Protein AF-U9TG49-F1 (afdb_monomer)

Sequence (156 aa):
MDKEDANAQKTPDDRFFYLDVSIPFDTSNLPWRAIPDNAKNLPLESLSSIFTGGLAASVGGVKNETIFFLNNEKDNTTSPVHSYNSLNNVWNTQNLSGVRPIGRNQMRAITDNNGKIYLLTGFDFTAQEVNRANGLFICDTINLNCVIKDAPLSRL

Organism: Rhizophagus irregularis (strain DAOM 181602 / DAOM 197198 / MUCL 43194) (NCBI:txid747089)

Secondary structure (DSSP, 8-state):
-----TTTTS-GGG--EE--TTS---TTS---EEPTTHHHHS-HHHH--GGGT--EEEEESTTS-EEEEE---SSTTS-SEEEEETTTTEEEE---EES-----TT-EEEE-TTSEEEEE-SS-EEETTEEESS-EEEEETTTTEEEEE--SS---

Structure (mmCIF, N/CA/C/O backbone):
data_AF-U9TG49-F1
#
_entry.id   AF-U9TG49-F1
#
loop_
_atom_site.group_PDB
_atom_site.id
_atom_site.type_symbol
_atom_site.label_atom_id
_atom_site.label_alt_id
_atom_site.label_comp_id
_atom_site.label_asym_id
_atom_site.label_entity_id
_atom_site.label_seq_id
_atom_site.pdbx_PDB_ins_code
_atom_site.Cartn_x
_atom_site.Cartn_y
_atom_site.Cartn_z
_atom_site.occupancy
_atom_site.B_iso_or_equiv
_atom_site.auth_seq_id
_atom_site.auth_comp_id
_atom_site.auth_asym_id
_atom_site.auth_atom_id
_atom_site.pdbx_PDB_model_num
ATOM 1 N N . MET A 1 1 ? -7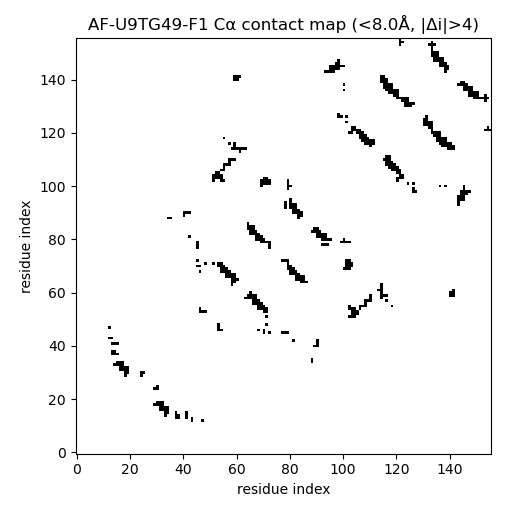.676 6.044 29.546 1.00 36.25 1 MET A N 1
ATOM 2 C CA . MET A 1 1 ? -8.125 7.193 28.739 1.00 36.25 1 MET A CA 1
ATOM 3 C C . MET A 1 1 ? -6.976 8.163 28.772 1.00 36.25 1 MET A C 1
ATOM 5 O O . MET A 1 1 ? -6.839 8.919 29.730 1.00 36.25 1 MET A O 1
ATOM 9 N N . ASP A 1 2 ? -6.060 7.979 27.832 1.00 39.72 2 ASP A N 1
ATOM 10 C CA . ASP A 1 2 ? -4.850 8.781 27.768 1.00 39.72 2 ASP A CA 1
ATOM 11 C C . ASP A 1 2 ? -5.265 10.217 27.469 1.00 39.72 2 ASP A C 1
ATOM 13 O O . ASP A 1 2 ? -6.126 10.470 26.625 1.00 39.72 2 ASP A O 1
ATOM 17 N N . LYS A 1 3 ? -4.754 11.147 28.274 1.00 39.97 3 LYS A N 1
ATOM 18 C CA . LYS A 1 3 ? -5.049 12.567 28.129 1.00 39.97 3 LYS A CA 1
ATOM 19 C C . LYS A 1 3 ? -4.366 13.034 26.848 1.00 39.97 3 LYS A C 1
ATOM 21 O O . LYS A 1 3 ? -3.164 13.278 26.866 1.00 39.97 3 LYS A O 1
ATOM 26 N N . GLU A 1 4 ? -5.115 13.106 25.750 1.00 52.03 4 GLU A N 1
ATOM 27 C CA . GLU A 1 4 ? -4.638 13.769 24.538 1.00 52.03 4 GLU A CA 1
ATOM 28 C C . GLU A 1 4 ? -4.301 15.226 24.868 1.00 52.03 4 GLU A C 1
ATOM 30 O O . GLU A 1 4 ? -5.094 15.960 25.464 1.00 52.03 4 GLU A O 1
ATOM 35 N N . ASP A 1 5 ? -3.080 15.613 24.516 1.00 48.72 5 ASP A N 1
ATOM 36 C CA . ASP A 1 5 ? -2.552 16.951 24.714 1.00 48.72 5 ASP A CA 1
ATOM 37 C C . ASP A 1 5 ? -3.274 17.927 23.770 1.00 48.72 5 ASP A C 1
ATOM 39 O O . ASP A 1 5 ? -3.360 17.702 22.560 1.00 48.72 5 ASP A O 1
ATOM 43 N N . ALA A 1 6 ? -3.794 19.031 24.308 1.00 46.25 6 ALA A N 1
ATOM 44 C CA . ALA A 1 6 ? -4.594 20.010 23.564 1.00 46.25 6 ALA A CA 1
ATOM 45 C C . ALA A 1 6 ? -3.804 20.729 22.446 1.00 46.25 6 ALA A C 1
ATOM 47 O O . ALA A 1 6 ? -4.387 21.437 21.626 1.00 46.25 6 ALA A O 1
ATOM 48 N N . ASN A 1 7 ? -2.481 20.537 22.381 1.00 44.16 7 ASN A N 1
ATOM 49 C CA . ASN A 1 7 ? -1.628 21.010 21.288 1.00 44.16 7 ASN A CA 1
ATOM 50 C C . ASN A 1 7 ? -1.552 20.060 20.075 1.00 44.16 7 ASN A C 1
ATOM 52 O O . ASN A 1 7 ? -0.979 20.453 19.059 1.00 44.16 7 ASN A O 1
ATOM 56 N N . ALA A 1 8 ? -2.155 18.865 20.121 1.00 47.44 8 ALA A N 1
ATOM 57 C CA . ALA A 1 8 ? -2.113 17.878 19.030 1.00 47.44 8 ALA A CA 1
ATOM 58 C C . ALA A 1 8 ? -2.803 18.335 17.722 1.00 47.44 8 ALA A C 1
ATOM 60 O O . ALA A 1 8 ? -2.779 17.633 16.717 1.00 47.44 8 ALA A O 1
ATOM 61 N N . GLN A 1 9 ? -3.441 19.509 17.704 1.00 45.62 9 GLN A N 1
ATOM 62 C CA . GLN A 1 9 ? -4.114 20.076 16.529 1.00 45.62 9 GLN A CA 1
ATOM 63 C C . GLN A 1 9 ? -3.234 20.991 15.656 1.00 45.62 9 GLN A C 1
ATOM 65 O O . GLN A 1 9 ? -3.727 21.502 14.653 1.00 45.62 9 GLN A O 1
ATOM 70 N N . LYS A 1 10 ? -1.959 21.230 16.004 1.00 45.38 10 LYS A N 1
ATOM 71 C CA . LYS A 1 10 ? -1.113 22.191 15.264 1.00 45.38 10 LYS A CA 1
ATOM 72 C C . LYS A 1 10 ? -0.498 21.667 13.961 1.00 45.38 10 LYS A C 1
ATOM 74 O O . LYS A 1 10 ? -0.117 22.492 13.135 1.00 45.38 10 LYS A O 1
ATOM 79 N N . THR A 1 11 ? -0.446 20.356 13.738 1.00 51.16 11 THR A N 1
ATOM 80 C CA . THR A 1 11 ? 0.089 19.750 12.506 1.00 51.16 11 THR A CA 1
ATOM 81 C C . THR A 1 11 ? -0.827 18.611 12.054 1.00 51.16 11 THR A C 1
ATOM 83 O O . THR A 1 11 ? -0.819 17.564 12.680 1.00 51.16 11 THR A O 1
ATOM 86 N N . PRO A 1 12 ? -1.641 18.782 10.996 1.00 52.31 12 PRO A N 1
ATOM 87 C CA . PRO A 1 12 ? -2.518 17.725 10.475 1.00 52.31 12 PRO A CA 1
ATOM 88 C C . PRO A 1 12 ? -1.775 16.475 9.980 1.00 52.31 12 PRO A C 1
ATOM 90 O O . PRO A 1 12 ? -2.399 15.435 9.787 1.00 52.31 12 PRO A O 1
ATOM 93 N N . ASP A 1 13 ? -0.466 16.591 9.762 1.00 61.88 13 ASP A N 1
ATOM 94 C CA . ASP A 1 13 ? 0.324 15.603 9.039 1.00 61.88 13 ASP A CA 1
ATOM 95 C C . ASP A 1 13 ? 0.772 14.420 9.911 1.00 61.88 13 ASP A C 1
ATOM 97 O O . ASP A 1 13 ? 1.148 13.395 9.367 1.00 61.88 13 ASP A O 1
ATOM 101 N N . ASP A 1 14 ? 0.691 14.488 11.243 1.00 67.94 14 ASP A N 1
ATOM 102 C CA . ASP A 1 14 ? 1.291 13.490 12.145 1.00 67.94 14 ASP A CA 1
ATOM 103 C C . ASP A 1 14 ? 0.346 12.369 12.617 1.00 67.94 14 ASP A C 1
ATOM 105 O O . ASP A 1 14 ? 0.689 11.609 13.530 1.00 67.94 14 ASP A O 1
ATOM 109 N N . ARG A 1 15 ? -0.854 12.244 12.029 1.00 75.44 15 ARG A N 1
ATOM 110 C CA . ARG A 1 15 ? -1.876 11.311 12.530 1.00 75.44 15 ARG A CA 1
ATOM 111 C C . ARG A 1 15 ? -2.583 10.501 11.452 1.00 75.44 15 ARG A C 1
ATOM 113 O O . ARG A 1 15 ? -3.155 11.031 10.507 1.00 75.44 15 ARG A O 1
ATOM 120 N N . PHE A 1 16 ? -2.658 9.193 11.695 1.00 82.75 16 PHE A N 1
ATOM 121 C CA . PHE A 1 16 ? -3.569 8.265 11.030 1.00 82.75 16 PHE A CA 1
ATOM 122 C C . PHE A 1 16 ? -4.739 7.906 11.967 1.00 82.75 16 PHE A C 1
ATOM 124 O O . PHE A 1 16 ? -4.536 7.583 13.141 1.00 82.75 16 PHE A O 1
ATOM 131 N N . PHE A 1 17 ? -5.973 8.013 11.478 1.00 86.88 17 PHE A N 1
ATOM 132 C CA . PHE A 1 17 ? -7.197 7.794 12.254 1.00 86.88 17 PHE A CA 1
ATOM 133 C C . PHE A 1 17 ? -8.216 7.000 11.439 1.00 86.88 17 PHE A C 1
ATOM 135 O O . PHE A 1 17 ? -8.175 6.991 10.209 1.00 86.88 17 PHE A O 1
ATOM 142 N N . TYR A 1 18 ? -9.143 6.339 12.126 1.00 87.88 18 TYR A N 1
ATOM 143 C CA . TYR A 1 18 ? -10.193 5.552 11.486 1.00 87.88 18 TYR A CA 1
ATOM 144 C C . TYR A 1 18 ? -11.561 5.805 12.116 1.00 87.88 18 TYR A C 1
ATOM 146 O O . TYR A 1 18 ? -11.679 6.232 13.266 1.00 87.88 18 TYR A O 1
ATOM 154 N N . LEU A 1 19 ? -12.601 5.526 11.333 1.00 91.56 19 LEU A N 1
ATOM 155 C CA . LEU A 1 19 ? -13.984 5.459 11.784 1.00 91.56 19 LEU A CA 1
ATOM 156 C C . LEU A 1 19 ? -14.429 3.999 11.719 1.00 91.56 19 LEU A C 1
ATOM 158 O O . LEU A 1 19 ? -14.426 3.3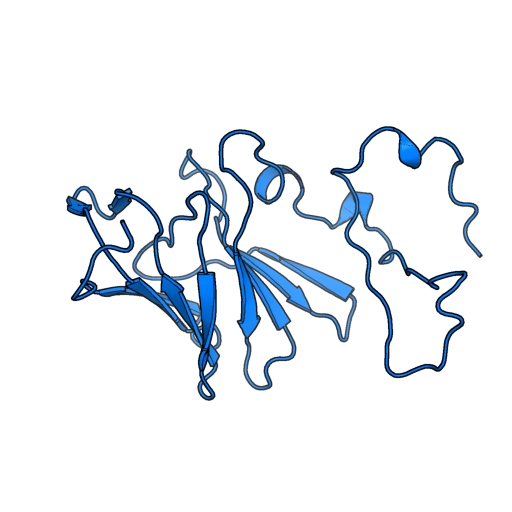96 10.646 1.00 91.56 19 LEU A O 1
ATOM 162 N N . ASP A 1 20 ? -14.798 3.432 12.863 1.00 90.31 20 ASP A N 1
ATOM 163 C CA . ASP A 1 20 ? -15.336 2.075 12.927 1.00 90.31 20 ASP A CA 1
ATOM 164 C C . ASP A 1 20 ? -16.829 2.090 12.597 1.00 90.31 20 ASP A C 1
ATOM 166 O O . ASP A 1 20 ? -17.668 2.417 13.434 1.00 90.31 20 ASP A O 1
ATOM 170 N N . VAL A 1 21 ? -17.150 1.736 11.354 1.00 92.81 21 VAL A N 1
ATOM 171 C CA . VAL A 1 21 ? -18.531 1.700 10.858 1.00 92.81 21 VAL A CA 1
ATOM 172 C C . VAL A 1 21 ? -19.284 0.420 11.232 1.00 92.81 21 VAL A C 1
ATOM 174 O O . VAL A 1 21 ? -20.458 0.291 10.891 1.00 92.81 21 VAL A O 1
ATOM 177 N N . SER A 1 22 ? -18.643 -0.528 11.926 1.00 93.19 22 SER A N 1
ATOM 178 C CA . SER A 1 22 ? -19.323 -1.714 12.465 1.00 93.19 22 SER A CA 1
ATOM 179 C C . SER A 1 22 ? -20.100 -1.417 13.754 1.00 93.19 22 SER A C 1
ATOM 181 O O . SER A 1 22 ? -20.979 -2.187 14.145 1.00 93.19 22 SER A O 1
ATOM 183 N N . ILE A 1 23 ? -19.810 -0.281 14.394 1.00 93.44 23 ILE A N 1
ATOM 184 C CA . ILE A 1 23 ? -20.457 0.195 15.616 1.00 93.44 23 ILE A CA 1
ATOM 185 C C . ILE A 1 23 ? -21.394 1.354 15.241 1.00 93.44 23 ILE A C 1
ATOM 187 O O . ILE A 1 23 ? -20.945 2.281 14.574 1.00 93.44 23 ILE A O 1
ATOM 191 N N . PRO A 1 24 ? -22.673 1.367 15.661 1.00 95.75 24 PRO A N 1
ATOM 192 C CA . PRO A 1 24 ? -23.550 2.515 15.434 1.00 95.75 24 PRO A CA 1
ATOM 193 C C . PRO A 1 24 ? -22.998 3.805 16.058 1.00 95.75 24 PRO A C 1
ATOM 195 O O . PRO A 1 24 ? -22.524 3.794 17.195 1.00 95.75 24 PRO A O 1
ATOM 198 N N . PHE A 1 25 ? -23.098 4.924 15.338 1.00 96.06 25 PHE A N 1
ATOM 199 C CA . PHE A 1 25 ? -22.616 6.229 15.795 1.00 96.06 25 PHE A CA 1
ATOM 200 C C . PHE A 1 25 ? -23.524 7.385 15.356 1.00 96.06 25 PHE A C 1
ATOM 202 O O . PHE A 1 25 ? -24.287 7.266 14.398 1.00 96.06 25 PHE A O 1
ATOM 209 N N . ASP A 1 26 ? -23.426 8.513 16.063 1.00 95.38 26 ASP A N 1
ATOM 210 C CA . ASP A 1 26 ? -24.098 9.765 15.704 1.00 95.38 26 ASP A CA 1
ATOM 211 C C . ASP A 1 26 ? -23.329 10.470 14.579 1.00 95.38 26 ASP A C 1
ATOM 213 O O . ASP A 1 26 ? -22.147 10.787 14.711 1.00 95.38 26 ASP A O 1
ATOM 217 N N . THR A 1 27 ? -23.996 10.748 13.462 1.00 94.56 27 THR A N 1
ATOM 218 C CA . THR A 1 27 ? -23.386 11.458 12.330 1.00 94.56 27 THR A CA 1
ATOM 219 C C . THR A 1 27 ? -23.120 12.935 12.619 1.00 94.56 27 THR A C 1
ATOM 221 O O . THR A 1 27 ? -22.330 13.556 11.912 1.00 94.56 27 THR A O 1
ATOM 224 N N . SER A 1 28 ? -23.757 13.501 13.648 1.00 96.31 28 SER A N 1
ATOM 225 C CA . SER A 1 28 ? -23.525 14.873 14.120 1.00 96.31 28 SER A CA 1
ATOM 226 C C . SER A 1 28 ? -22.229 14.993 14.926 1.00 96.31 28 SER A C 1
ATOM 228 O O . SER A 1 28 ? -21.696 16.092 15.068 1.00 96.31 28 SER A O 1
ATOM 230 N N . ASN A 1 29 ? -21.709 13.872 15.441 1.00 91.81 29 ASN A N 1
ATOM 231 C CA . ASN A 1 29 ? -20.469 13.804 16.205 1.00 91.81 29 ASN A CA 1
ATOM 232 C C . ASN A 1 29 ? -19.724 12.490 15.912 1.00 91.81 29 ASN A C 1
ATOM 234 O O . ASN A 1 29 ? -19.895 11.485 16.605 1.00 91.81 29 ASN A O 1
ATOM 238 N N . LEU A 1 30 ? -18.905 12.503 14.856 1.00 92.38 30 LEU A N 1
ATOM 239 C CA . LEU A 1 30 ? -18.217 11.311 14.361 1.00 92.38 30 LEU A CA 1
ATOM 240 C C . LEU A 1 30 ? -17.156 10.808 15.360 1.00 92.38 30 LEU A C 1
ATOM 242 O O . LEU A 1 30 ? -16.226 11.554 15.681 1.00 92.38 30 LEU A O 1
ATOM 246 N N . PRO A 1 31 ? -17.224 9.538 15.803 1.00 93.69 31 PRO A N 1
ATOM 247 C CA . PRO A 1 31 ? -16.298 8.975 16.781 1.00 93.69 31 PRO A CA 1
ATOM 248 C C . PRO A 1 31 ? -14.990 8.513 16.120 1.00 93.69 31 PRO A C 1
ATOM 250 O O . PRO A 1 31 ? -14.667 7.322 16.115 1.00 93.69 31 PRO A O 1
ATOM 253 N N . TRP A 1 32 ? -14.237 9.450 15.544 1.00 89.81 32 TRP A N 1
ATOM 254 C CA . TRP A 1 32 ? -12.907 9.177 15.001 1.00 89.81 32 TRP A CA 1
ATOM 255 C C . TRP A 1 32 ? -11.978 8.639 16.090 1.00 89.81 32 TRP A C 1
ATOM 257 O O . TRP A 1 32 ? -11.902 9.187 17.190 1.00 89.81 32 TRP A O 1
ATOM 267 N N . ARG A 1 33 ? -11.255 7.564 15.778 1.00 86.94 33 ARG A N 1
ATOM 268 C CA . ARG A 1 33 ? -10.291 6.937 16.683 1.00 86.94 33 ARG A CA 1
ATOM 269 C C . ARG A 1 33 ? -8.883 7.125 16.145 1.00 86.94 33 ARG A C 1
ATOM 271 O O . ARG A 1 33 ? -8.602 6.774 14.999 1.00 86.94 33 ARG A O 1
ATOM 278 N N . ALA A 1 34 ? -8.000 7.652 16.986 1.00 82.19 34 ALA A N 1
ATOM 279 C CA . ALA A 1 34 ? -6.568 7.609 16.736 1.00 82.19 34 ALA A CA 1
ATOM 280 C C . ALA A 1 34 ? -6.031 6.195 16.998 1.00 82.19 34 ALA A C 1
ATOM 282 O O . ALA A 1 34 ? -6.566 5.445 17.821 1.00 82.19 34 ALA A O 1
ATOM 283 N N . ILE A 1 35 ? -4.962 5.834 16.297 1.00 81.81 35 ILE A N 1
ATOM 284 C CA . ILE A 1 35 ? -4.257 4.571 16.521 1.00 81.81 35 ILE A CA 1
ATOM 285 C C . ILE A 1 35 ? -3.261 4.760 17.675 1.00 81.81 35 ILE A C 1
ATOM 287 O O . ILE A 1 35 ? -2.625 5.816 17.744 1.00 81.81 35 ILE A O 1
ATOM 291 N N . PRO A 1 36 ? -3.105 3.776 18.584 1.00 78.31 36 PRO A N 1
ATOM 292 C CA . PRO A 1 36 ? -2.098 3.844 19.640 1.00 78.31 36 PRO A CA 1
ATOM 293 C C . PRO A 1 36 ? -0.695 4.107 19.081 1.00 78.31 36 PRO A C 1
ATOM 295 O O . PRO A 1 36 ? -0.337 3.584 18.027 1.00 78.31 36 PRO A O 1
ATOM 298 N N . ASP A 1 37 ? 0.103 4.909 19.789 1.00 76.12 37 ASP A N 1
ATOM 299 C CA . ASP A 1 37 ? 1.488 5.240 19.418 1.00 76.12 37 ASP A CA 1
ATOM 300 C C . ASP A 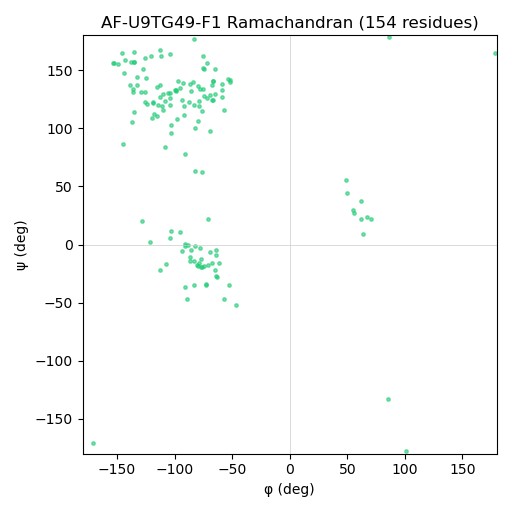1 37 ? 1.659 5.850 18.008 1.00 76.12 37 ASP A C 1
ATOM 302 O O . ASP A 1 37 ? 2.726 5.740 17.402 1.00 76.12 37 ASP A O 1
ATOM 306 N N . ASN A 1 38 ? 0.626 6.524 17.486 1.00 74.75 38 ASN A N 1
ATOM 307 C CA . ASN A 1 38 ? 0.594 7.110 16.138 1.00 74.75 38 ASN A CA 1
ATOM 308 C C . ASN A 1 38 ? 1.866 7.904 15.796 1.00 74.75 38 ASN A C 1
ATOM 310 O O . ASN A 1 38 ? 2.531 7.615 14.809 1.00 74.75 38 ASN A O 1
ATOM 314 N N . ALA A 1 39 ? 2.257 8.837 16.670 1.00 68.69 39 ALA A N 1
ATOM 315 C CA . ALA A 1 39 ? 3.420 9.702 16.465 1.00 68.69 39 ALA A CA 1
ATOM 316 C C . ALA A 1 39 ? 4.761 8.944 16.443 1.00 68.69 39 ALA A C 1
ATOM 318 O O . ALA A 1 39 ? 5.748 9.452 15.922 1.00 68.69 39 ALA A O 1
ATOM 319 N N . LYS A 1 40 ? 4.814 7.740 17.025 1.00 74.56 40 LYS A N 1
ATOM 320 C CA . LYS A 1 40 ? 6.022 6.909 17.074 1.00 74.56 40 LYS A CA 1
ATOM 321 C C . LYS A 1 40 ? 6.117 5.958 15.883 1.00 74.56 40 LYS A C 1
ATOM 323 O O . LYS A 1 40 ? 7.217 5.682 15.418 1.00 74.56 40 LYS A O 1
ATOM 328 N N . ASN A 1 41 ? 4.981 5.423 15.439 1.00 80.06 41 ASN A N 1
ATOM 329 C CA . ASN A 1 41 ? 4.947 4.296 14.508 1.00 80.06 41 ASN A CA 1
ATOM 330 C C . ASN A 1 41 ? 4.516 4.681 13.086 1.00 80.06 41 ASN A C 1
ATOM 332 O O . ASN A 1 41 ? 4.726 3.892 12.168 1.00 80.06 41 ASN A O 1
ATOM 336 N N . LEU A 1 42 ? 3.905 5.853 12.887 1.00 83.69 42 LEU A N 1
ATOM 337 C CA . LEU A 1 42 ? 3.543 6.345 11.560 1.00 83.69 42 LEU A CA 1
ATOM 338 C C . LEU A 1 42 ? 4.828 6.643 10.764 1.00 83.69 42 LEU A C 1
ATOM 340 O O . LEU A 1 42 ? 5.642 7.440 11.237 1.00 83.69 42 LEU A O 1
ATOM 344 N N . PRO A 1 43 ? 5.030 6.064 9.562 1.00 81.44 43 PRO A N 1
ATOM 345 C CA . PRO A 1 43 ? 6.196 6.354 8.727 1.00 81.44 43 PRO A CA 1
ATOM 346 C C . PRO A 1 43 ? 6.041 7.719 8.040 1.00 81.44 43 PRO A C 1
ATOM 348 O O . PRO A 1 43 ? 5.946 7.817 6.818 1.00 81.44 43 PRO A O 1
ATOM 351 N N . LEU A 1 44 ? 5.969 8.777 8.850 1.00 75.69 44 LEU A N 1
ATOM 352 C CA . LEU A 1 44 ? 5.575 10.120 8.445 1.00 75.69 44 LEU A CA 1
ATOM 353 C C . LEU A 1 44 ? 6.462 10.666 7.327 1.00 75.69 44 LEU A C 1
ATOM 355 O O . LEU A 1 44 ? 5.943 11.107 6.307 1.00 75.69 44 LEU A O 1
ATOM 359 N N . GLU A 1 45 ? 7.782 10.536 7.478 1.00 71.56 45 GLU A N 1
ATOM 360 C CA . GLU A 1 45 ? 8.762 10.993 6.484 1.00 71.56 45 GLU A CA 1
ATOM 361 C C . GLU A 1 45 ? 8.468 10.446 5.080 1.00 71.56 45 GLU A C 1
ATOM 363 O O . GLU A 1 45 ? 8.613 11.170 4.100 1.00 71.56 45 GLU A O 1
ATOM 368 N N . SER A 1 46 ? 7.958 9.212 4.995 1.00 72.00 46 SER A N 1
ATOM 369 C CA . SER A 1 46 ? 7.607 8.562 3.734 1.00 72.00 46 SER A CA 1
ATOM 370 C C . SER A 1 46 ? 6.151 8.725 3.299 1.00 72.00 46 SER A C 1
ATOM 372 O O . SER A 1 46 ? 5.805 8.242 2.224 1.00 72.00 46 SER A O 1
ATOM 374 N N . LEU A 1 47 ? 5.265 9.325 4.098 1.00 74.31 47 LEU A N 1
ATOM 375 C CA . LEU A 1 47 ? 3.846 9.510 3.747 1.00 74.31 47 LEU A CA 1
ATOM 376 C C . LEU A 1 47 ? 3.478 10.986 3.530 1.00 74.31 47 LEU A C 1
ATOM 378 O O . LEU A 1 47 ? 2.512 11.268 2.819 1.00 74.31 47 LEU A O 1
ATOM 382 N N . SER A 1 48 ? 4.247 11.926 4.082 1.00 60.78 48 SER A N 1
ATOM 383 C CA . SER A 1 48 ? 3.990 13.365 3.996 1.00 60.78 48 SER A CA 1
ATOM 384 C C . SER A 1 48 ? 5.000 14.066 3.082 1.00 60.78 48 SER A C 1
ATOM 386 O O . SER A 1 48 ? 5.978 14.650 3.544 1.00 60.78 48 SER A O 1
ATOM 388 N N . SER A 1 49 ? 4.765 14.061 1.768 1.00 60.50 49 SER A N 1
ATOM 389 C CA . SER A 1 49 ? 5.474 14.978 0.867 1.00 60.50 49 SER A CA 1
ATOM 390 C C . SER A 1 49 ? 4.499 15.920 0.169 1.00 60.50 49 SER A C 1
ATOM 392 O O . SER A 1 49 ? 3.689 15.538 -0.673 1.00 60.50 49 SER A O 1
ATOM 394 N N . ILE A 1 50 ? 4.601 17.202 0.523 1.00 52.59 50 ILE A N 1
ATOM 395 C CA . ILE A 1 50 ? 3.776 18.296 -0.014 1.00 52.59 50 ILE A CA 1
ATOM 396 C C . ILE A 1 50 ? 4.006 18.468 -1.527 1.00 52.59 50 ILE A C 1
ATOM 398 O O . ILE A 1 50 ? 3.121 18.891 -2.267 1.00 52.59 50 ILE A O 1
ATOM 402 N N . PHE A 1 51 ? 5.199 18.101 -2.007 1.00 54.88 51 PHE A N 1
ATOM 403 C CA . PHE A 1 51 ? 5.581 18.216 -3.414 1.00 54.88 51 PHE A CA 1
ATOM 404 C C . PHE A 1 51 ? 4.973 17.124 -4.299 1.00 54.88 51 PHE A C 1
ATOM 406 O O . PHE A 1 51 ? 4.909 17.291 -5.517 1.00 54.88 51 PHE A O 1
ATOM 413 N N . THR A 1 52 ? 4.533 16.009 -3.714 1.00 56.03 52 THR A N 1
ATOM 414 C CA . THR A 1 52 ? 4.171 14.797 -4.459 1.00 56.03 52 THR A CA 1
ATOM 415 C C . THR A 1 52 ? 2.667 14.579 -4.597 1.00 56.03 52 THR A C 1
ATOM 417 O O . THR A 1 52 ? 2.243 13.561 -5.141 1.00 56.03 52 THR A O 1
ATOM 420 N N . GLY A 1 53 ? 1.846 15.534 -4.145 1.00 58.19 53 GLY A N 1
ATOM 421 C CA . GLY A 1 53 ? 0.396 15.515 -4.359 1.00 58.19 53 GLY A CA 1
ATOM 422 C C . GLY A 1 53 ? -0.329 14.321 -3.731 1.00 58.19 53 GLY A C 1
ATOM 423 O O . GLY A 1 53 ? -1.427 13.991 -4.183 1.00 58.19 53 GLY A O 1
ATOM 424 N N . GLY A 1 54 ? 0.274 13.695 -2.717 1.00 69.81 54 GLY A N 1
ATOM 425 C CA . GLY A 1 54 ? -0.299 12.599 -1.941 1.00 69.81 54 GLY A CA 1
ATOM 426 C C . GLY A 1 54 ? 0.207 11.206 -2.329 1.00 69.81 54 GLY A C 1
ATOM 427 O O . GLY A 1 54 ? 1.058 11.030 -3.198 1.00 69.81 54 GLY A O 1
ATOM 428 N N . LEU A 1 55 ? -0.350 10.205 -1.653 1.00 79.75 55 LEU A N 1
ATOM 429 C CA . LEU A 1 55 ? -0.056 8.783 -1.832 1.00 79.75 55 LEU A CA 1
ATOM 430 C C . LEU A 1 55 ? -1.259 8.050 -2.433 1.00 79.75 55 LEU A C 1
ATOM 432 O O . LEU A 1 55 ? -2.391 8.532 -2.367 1.00 79.75 55 LEU A O 1
ATOM 436 N N . ALA A 1 56 ? -1.031 6.862 -2.989 1.00 86.12 56 ALA A N 1
ATOM 437 C CA . ALA A 1 56 ? -2.116 5.928 -3.268 1.00 86.12 56 ALA A CA 1
ATOM 438 C C . ALA A 1 56 ? -2.224 4.907 -2.140 1.00 86.12 56 ALA A C 1
ATOM 440 O O . ALA 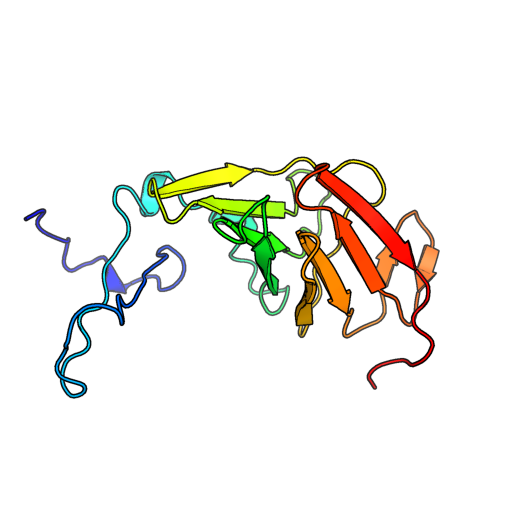A 1 56 ? -1.210 4.420 -1.645 1.00 86.12 56 ALA A O 1
ATOM 441 N N . ALA A 1 57 ? -3.454 4.553 -1.777 1.00 89.94 57 ALA A N 1
ATOM 442 C CA . ALA A 1 57 ? -3.719 3.485 -0.830 1.00 89.94 57 ALA A CA 1
ATOM 443 C C . ALA A 1 57 ? -4.661 2.444 -1.437 1.00 89.94 57 ALA A C 1
ATOM 445 O O . ALA A 1 57 ? -5.580 2.782 -2.187 1.00 89.94 57 ALA A O 1
ATOM 446 N N . SER A 1 58 ? -4.430 1.175 -1.119 1.00 93.19 58 SER A N 1
ATOM 447 C CA . SER A 1 58 ? -5.337 0.081 -1.464 1.00 93.19 58 SER A CA 1
ATOM 448 C C . SER A 1 58 ? -5.189 -1.065 -0.478 1.00 93.19 58 SER A C 1
ATOM 450 O O . SER A 1 58 ? -4.150 -1.210 0.161 1.00 93.19 58 SER A O 1
ATOM 452 N N . VAL A 1 59 ? -6.225 -1.885 -0.349 1.00 94.25 59 VAL A N 1
ATOM 453 C CA . VAL A 1 59 ? -6.151 -3.100 0.469 1.00 94.25 59 VAL A CA 1
ATOM 454 C C . VAL A 1 59 ? -5.273 -4.153 -0.209 1.00 94.25 59 VAL A C 1
ATOM 456 O O . VAL A 1 59 ? -5.089 -4.128 -1.419 1.00 94.25 59 VAL A O 1
ATOM 459 N N . GLY A 1 60 ? -4.716 -5.082 0.548 1.00 93.38 60 GLY A N 1
ATOM 460 C CA . GLY A 1 60 ? -3.887 -6.167 0.042 1.00 93.38 60 GLY A CA 1
ATOM 461 C C . GLY A 1 60 ? -3.579 -7.182 1.135 1.00 93.38 60 GLY A C 1
ATOM 462 O O . GLY A 1 60 ? -4.139 -7.128 2.233 1.00 93.38 60 GLY A O 1
ATOM 463 N N . GLY A 1 61 ? -2.670 -8.103 0.834 1.00 90.94 61 GLY A N 1
ATOM 464 C CA . GLY A 1 61 ? -2.438 -9.295 1.644 1.00 90.94 61 GLY A CA 1
ATOM 465 C C . GLY A 1 61 ? -3.374 -10.441 1.257 1.00 90.94 61 GLY A C 1
ATOM 466 O O . GLY A 1 61 ? -4.205 -10.323 0.358 1.00 90.94 61 GLY A O 1
ATOM 467 N N . VAL A 1 62 ? -3.218 -11.581 1.927 1.00 89.69 62 VAL A N 1
ATOM 468 C CA . VAL A 1 62 ? -3.896 -12.840 1.565 1.00 89.69 62 VAL A CA 1
ATOM 469 C C . VAL A 1 62 ? -5.422 -12.738 1.702 1.00 89.69 62 VAL A C 1
ATOM 471 O O . VAL A 1 62 ? -6.151 -13.447 1.011 1.00 89.69 62 VAL A O 1
ATOM 474 N N . LYS A 1 63 ? -5.917 -11.866 2.586 1.00 87.81 63 LYS A N 1
ATOM 475 C CA . LYS A 1 63 ? -7.340 -11.680 2.903 1.00 87.81 63 LYS A CA 1
ATOM 476 C C . LYS A 1 63 ? -7.781 -10.216 2.802 1.00 87.81 63 LYS A C 1
ATOM 478 O O . LYS A 1 63 ? -8.807 -9.863 3.382 1.00 87.81 63 LYS A O 1
ATOM 483 N N . ASN A 1 64 ? -7.039 -9.371 2.081 1.00 85.69 64 ASN A N 1
ATOM 484 C CA . ASN A 1 64 ? -7.289 -7.926 2.001 1.00 85.69 64 ASN A CA 1
ATOM 485 C C . ASN A 1 64 ? -7.333 -7.238 3.384 1.00 85.69 64 ASN A C 1
ATOM 487 O O . ASN A 1 64 ? -8.040 -6.251 3.579 1.00 85.69 64 ASN A O 1
ATOM 491 N N . GLU A 1 65 ? -6.590 -7.771 4.356 1.00 88.12 65 GLU A N 1
ATOM 492 C CA . GLU A 1 65 ? -6.558 -7.320 5.750 1.00 88.12 65 GLU A CA 1
ATOM 493 C C . GLU A 1 65 ? -5.561 -6.181 6.005 1.00 88.12 65 GLU A C 1
ATOM 495 O O . GLU A 1 65 ? -5.545 -5.587 7.082 1.00 88.12 65 GLU A O 1
ATOM 500 N N . THR A 1 66 ? -4.699 -5.892 5.029 1.00 93.31 66 THR A N 1
ATOM 501 C CA . THR A 1 66 ? -3.626 -4.902 5.146 1.00 93.31 66 THR A CA 1
ATOM 502 C C . THR A 1 66 ? -3.877 -3.757 4.178 1.00 93.31 66 THR A C 1
ATOM 504 O O . THR A 1 66 ? -4.190 -3.984 3.014 1.00 93.31 66 THR A O 1
ATOM 507 N N . ILE A 1 67 ? -3.709 -2.517 4.627 1.00 94.12 67 ILE A N 1
ATOM 508 C CA . ILE A 1 67 ? -3.751 -1.340 3.757 1.00 94.12 67 ILE A CA 1
ATOM 509 C C . ILE A 1 67 ? -2.324 -1.049 3.306 1.00 94.12 67 ILE A C 1
ATOM 511 O O . ILE A 1 67 ? -1.458 -0.796 4.137 1.00 94.12 67 ILE A O 1
ATOM 515 N N . PHE A 1 68 ? -2.069 -1.087 2.006 1.00 93.62 68 PHE A N 1
ATOM 516 C CA . PHE A 1 68 ? -0.801 -0.691 1.404 1.00 93.62 68 PHE A CA 1
ATOM 517 C C . PHE A 1 68 ? -0.855 0.774 0.992 1.00 93.62 68 PHE A C 1
ATOM 519 O O . PHE A 1 68 ? -1.846 1.225 0.423 1.00 93.62 68 PHE A O 1
ATOM 526 N N . PHE A 1 69 ? 0.241 1.481 1.237 1.00 90.19 69 PHE A N 1
ATOM 527 C CA . PHE A 1 69 ? 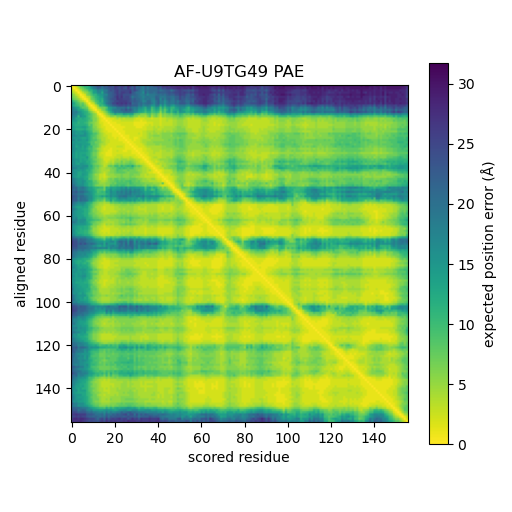0.463 2.880 0.905 1.00 90.19 69 PHE A CA 1
ATOM 528 C C . PHE A 1 69 ? 1.646 2.952 -0.054 1.00 90.19 69 PHE A C 1
ATOM 530 O O . PHE A 1 69 ? 2.731 2.468 0.265 1.00 90.19 69 PHE A O 1
ATOM 537 N N . LEU A 1 70 ? 1.432 3.533 -1.230 1.00 88.06 70 LEU A N 1
ATOM 538 C CA . LEU A 1 70 ? 2.446 3.705 -2.264 1.00 88.06 70 LEU A CA 1
ATOM 539 C C . LEU A 1 70 ? 2.691 5.200 -2.455 1.00 88.06 70 LEU A C 1
ATOM 541 O O . LEU A 1 70 ? 1.815 5.921 -2.948 1.00 88.06 70 LEU A O 1
ATOM 545 N N . ASN A 1 71 ? 3.871 5.656 -2.041 1.00 80.50 71 ASN A N 1
ATOM 546 C CA . ASN A 1 71 ? 4.293 7.047 -2.132 1.00 80.50 71 ASN A CA 1
ATOM 547 C C . ASN A 1 71 ? 5.304 7.283 -3.271 1.00 80.50 71 ASN A C 1
ATOM 549 O O . ASN A 1 71 ? 5.903 6.377 -3.851 1.00 80.50 71 ASN A O 1
ATOM 553 N N . ASN A 1 72 ? 5.460 8.557 -3.601 1.00 69.69 72 ASN A N 1
ATOM 554 C CA . ASN A 1 72 ? 6.453 9.145 -4.476 1.00 69.69 72 ASN A CA 1
ATOM 555 C C . ASN A 1 72 ? 7.689 9.570 -3.669 1.00 69.69 72 ASN A C 1
ATOM 557 O O . ASN A 1 72 ? 7.870 10.746 -3.354 1.00 69.69 72 ASN A O 1
ATOM 561 N N . GLU A 1 73 ? 8.542 8.624 -3.308 1.00 62.16 73 GLU A N 1
ATOM 562 C CA . GLU A 1 73 ? 9.861 8.976 -2.779 1.00 62.16 73 GLU A CA 1
ATOM 563 C C . GLU A 1 73 ? 10.757 9.400 -3.949 1.00 62.16 73 GLU A C 1
ATOM 565 O O . GLU A 1 73 ? 11.032 8.602 -4.851 1.00 62.16 73 GLU A O 1
ATOM 570 N N . LYS A 1 74 ? 11.160 10.678 -3.964 1.00 53.50 74 LYS A N 1
ATOM 571 C CA . LYS A 1 74 ? 11.982 11.269 -5.034 1.00 53.50 74 LYS A CA 1
ATOM 572 C C . LYS A 1 74 ? 13.425 10.769 -4.972 1.00 53.50 74 LYS A C 1
ATOM 574 O O . LYS A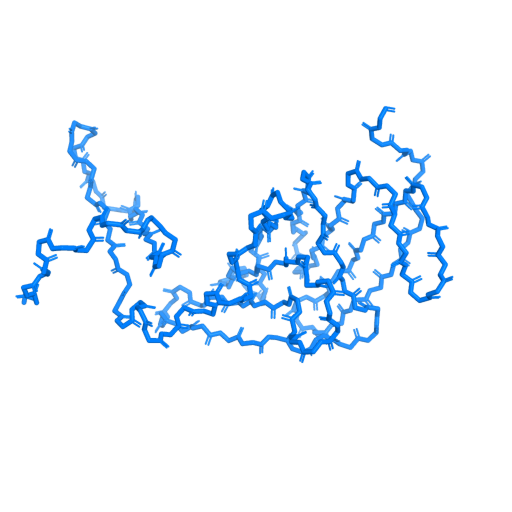 1 74 ? 14.067 10.626 -6.011 1.00 53.50 74 LYS A O 1
ATOM 579 N N . ASP A 1 75 ? 13.942 10.534 -3.775 1.00 61.28 75 ASP A N 1
ATOM 580 C CA . ASP A 1 75 ? 15.237 9.927 -3.534 1.00 61.28 75 ASP A CA 1
ATOM 581 C C . ASP A 1 75 ? 15.049 8.439 -3.214 1.00 61.28 75 ASP A C 1
ATOM 583 O O . ASP A 1 75 ? 14.193 8.029 -2.438 1.00 61.28 75 ASP A O 1
ATOM 587 N N . ASN A 1 76 ? 15.830 7.573 -3.860 1.00 65.81 76 ASN A N 1
ATOM 588 C CA . ASN A 1 76 ? 15.718 6.118 -3.701 1.00 65.81 76 ASN A CA 1
ATOM 589 C C . ASN A 1 76 ? 16.205 5.611 -2.322 1.00 65.81 76 ASN A C 1
ATOM 591 O O . ASN A 1 76 ? 16.594 4.451 -2.197 1.00 65.81 76 ASN A O 1
ATOM 595 N N . THR A 1 77 ? 16.236 6.476 -1.309 1.00 71.75 77 THR A N 1
ATOM 596 C CA . THR A 1 77 ? 16.858 6.261 0.003 1.00 71.75 77 THR A CA 1
ATOM 597 C C . THR A 1 77 ? 15.944 5.493 0.955 1.00 71.75 77 THR A C 1
ATOM 599 O O . THR A 1 77 ? 16.438 4.648 1.699 1.00 71.75 77 THR A O 1
ATOM 602 N N . THR A 1 78 ? 14.626 5.704 0.892 1.00 75.06 78 THR A N 1
ATOM 603 C CA . THR A 1 78 ? 13.642 4.949 1.689 1.00 75.06 78 THR A CA 1
ATOM 604 C C . THR A 1 78 ? 12.762 4.059 0.808 1.00 75.06 78 THR A C 1
ATOM 606 O O . THR A 1 78 ? 12.814 4.149 -0.421 1.00 75.06 78 THR A O 1
ATOM 609 N N . SER A 1 79 ? 11.992 3.130 1.387 1.00 82.06 79 SER A N 1
ATOM 610 C CA . SER A 1 79 ? 11.027 2.356 0.594 1.00 82.06 79 SER A CA 1
ATOM 611 C C . SER A 1 79 ? 9.805 3.220 0.261 1.00 82.06 79 SER A C 1
ATOM 613 O O . SER A 1 79 ? 9.241 3.829 1.170 1.00 82.06 79 SER A O 1
ATOM 615 N N . PRO A 1 80 ? 9.324 3.226 -0.998 1.00 83.81 80 PRO A N 1
ATOM 616 C CA . PRO A 1 80 ? 8.110 3.946 -1.363 1.00 83.81 80 PRO A CA 1
ATOM 617 C C . PRO A 1 80 ? 6.839 3.199 -0.936 1.00 83.81 80 PRO A C 1
ATOM 619 O O . PRO A 1 80 ? 5.740 3.691 -1.187 1.00 83.81 80 PRO A O 1
ATOM 622 N N . VAL A 1 81 ? 6.964 1.999 -0.354 1.00 89.44 81 VAL A N 1
ATOM 623 C CA . VAL A 1 81 ? 5.824 1.163 0.021 1.00 89.44 81 VAL A CA 1
ATOM 624 C C . VAL A 1 81 ? 5.813 0.927 1.521 1.00 89.44 81 VAL A C 1
ATOM 626 O O . VAL A 1 81 ? 6.731 0.338 2.092 1.00 89.44 81 VAL A O 1
ATOM 629 N N . HIS A 1 82 ? 4.711 1.332 2.134 1.00 91.25 82 HIS A N 1
ATOM 630 C CA . HIS A 1 82 ? 4.390 1.061 3.528 1.00 91.25 82 HIS A CA 1
ATOM 631 C C . HIS A 1 82 ? 3.083 0.295 3.609 1.00 91.25 82 HIS A C 1
ATOM 633 O O . HIS A 1 82 ? 2.297 0.257 2.664 1.00 91.25 82 HIS A O 1
ATOM 639 N N . SER A 1 83 ? 2.843 -0.339 4.744 1.00 93.38 83 SER A N 1
ATOM 640 C CA . SER A 1 83 ? 1.613 -1.078 4.976 1.00 93.38 83 SER A CA 1
ATOM 641 C C . SER A 1 83 ? 1.157 -0.948 6.415 1.00 93.38 83 SER A C 1
ATOM 643 O O . SER A 1 83 ? 1.982 -0.870 7.324 1.00 93.38 83 SER A O 1
ATOM 645 N N . TYR A 1 84 ? -0.152 -0.961 6.609 1.00 92.56 84 TYR A N 1
ATOM 646 C CA . TYR A 1 84 ? -0.786 -0.924 7.911 1.00 92.56 84 TYR A CA 1
ATOM 647 C C . TYR A 1 84 ? -1.705 -2.131 8.063 1.00 92.56 84 TYR A C 1
ATOM 649 O O . TYR A 1 84 ? -2.633 -2.326 7.273 1.00 92.56 84 TYR A O 1
ATOM 657 N N . ASN A 1 85 ? -1.442 -2.942 9.081 1.00 90.31 85 ASN A N 1
ATOM 658 C CA . ASN A 1 85 ? -2.302 -4.051 9.455 1.00 90.31 85 ASN A CA 1
ATOM 659 C C . ASN A 1 85 ? -3.311 -3.563 10.503 1.00 90.31 85 ASN A C 1
ATOM 661 O O . ASN A 1 85 ? -2.955 -3.251 11.641 1.00 90.31 85 ASN A O 1
ATOM 665 N N . SER A 1 86 ? -4.581 -3.494 10.104 1.00 83.06 86 SER A N 1
ATOM 666 C CA . SER A 1 86 ? -5.660 -2.966 10.942 1.00 83.06 86 SER A CA 1
ATOM 667 C C . SER A 1 86 ? -6.090 -3.919 12.059 1.00 83.06 86 SER A C 1
ATOM 669 O O . SER A 1 86 ? -6.685 -3.474 13.035 1.00 83.06 86 SER A O 1
ATOM 671 N N . LEU A 1 87 ? -5.764 -5.215 11.965 1.00 84.75 87 LEU A N 1
ATOM 672 C CA . LEU A 1 87 ? -6.107 -6.202 12.994 1.00 84.75 87 LEU A CA 1
ATOM 673 C C . LEU A 1 87 ? -5.250 -6.037 14.252 1.00 84.75 87 LEU A C 1
ATOM 675 O O . LEU A 1 87 ? -5.728 -6.287 15.356 1.00 84.75 87 LEU A O 1
ATOM 679 N N . ASN A 1 88 ? -3.985 -5.641 14.093 1.00 86.38 88 ASN A N 1
ATOM 680 C CA . ASN A 1 88 ? -3.030 -5.521 15.197 1.00 86.38 88 ASN A CA 1
ATOM 681 C C . ASN A 1 88 ? -2.436 -4.113 15.370 1.00 86.38 88 ASN A C 1
ATOM 683 O O . ASN A 1 88 ? -1.635 -3.920 16.280 1.00 86.38 88 ASN A O 1
ATOM 687 N N . ASN A 1 89 ? -2.856 -3.134 14.563 1.00 83.25 89 ASN A N 1
ATOM 688 C CA . ASN A 1 89 ? -2.389 -1.745 14.602 1.00 83.25 89 ASN A CA 1
ATOM 689 C C . ASN A 1 89 ? -0.885 -1.574 14.320 1.00 83.25 89 ASN A C 1
ATOM 691 O O . ASN A 1 89 ? -0.233 -0.729 14.933 1.00 83.25 89 ASN A O 1
ATOM 695 N N . VAL A 1 90 ? -0.326 -2.359 13.396 1.00 87.56 90 VAL A N 1
ATOM 696 C CA . VAL A 1 90 ? 1.116 -2.336 13.097 1.00 87.56 90 VAL A CA 1
ATOM 697 C C . VAL A 1 90 ? 1.397 -1.728 11.725 1.00 87.56 90 VAL A C 1
ATOM 699 O O . VAL A 1 90 ? 0.840 -2.161 10.713 1.00 87.56 90 VAL A O 1
ATOM 702 N N . TRP A 1 91 ? 2.322 -0.768 11.695 1.00 90.62 91 TRP A N 1
ATOM 703 C CA . TRP A 1 91 ? 2.953 -0.260 10.478 1.00 90.62 91 TRP A CA 1
ATOM 704 C C . TRP A 1 91 ? 4.167 -1.106 10.099 1.00 90.62 91 TRP A C 1
ATOM 706 O O . TRP A 1 91 ? 4.964 -1.476 10.958 1.00 90.62 91 TRP A O 1
ATOM 716 N N . ASN A 1 92 ? 4.328 -1.389 8.808 1.00 90.69 92 ASN A N 1
ATOM 717 C CA . ASN A 1 92 ? 5.495 -2.082 8.273 1.00 90.69 92 ASN A CA 1
ATOM 718 C C . ASN A 1 92 ? 5.985 -1.400 6.997 1.00 90.69 92 ASN A C 1
ATOM 720 O O . ASN A 1 92 ? 5.195 -1.169 6.076 1.00 90.69 92 ASN A O 1
ATOM 724 N N . THR A 1 93 ? 7.295 -1.183 6.916 1.00 90.50 93 THR A N 1
ATOM 725 C CA . THR A 1 93 ? 7.987 -0.857 5.666 1.00 90.50 93 THR A CA 1
ATOM 726 C C . THR A 1 93 ? 8.043 -2.102 4.791 1.00 90.50 93 THR A C 1
ATOM 728 O O . THR A 1 93 ? 8.511 -3.152 5.232 1.00 90.50 93 THR A O 1
ATOM 731 N N . GLN A 1 94 ? 7.572 -2.000 3.551 1.00 91.56 94 GLN A N 1
ATOM 732 C CA . GLN A 1 94 ? 7.516 -3.125 2.624 1.00 91.56 94 GLN A CA 1
ATOM 733 C C . GLN A 1 94 ? 8.627 -3.007 1.585 1.00 91.56 94 GLN A C 1
ATOM 735 O O . GLN A 1 94 ? 8.735 -2.000 0.889 1.00 91.56 94 GLN A O 1
ATOM 740 N N . ASN A 1 95 ? 9.442 -4.050 1.450 1.00 89.38 95 ASN A N 1
ATOM 741 C CA . ASN A 1 95 ? 10.518 -4.106 0.462 1.00 89.38 95 ASN A CA 1
ATOM 742 C C . ASN A 1 95 ? 10.081 -4.987 -0.703 1.00 89.38 95 ASN A C 1
ATOM 744 O O . ASN A 1 95 ? 10.192 -6.210 -0.641 1.00 89.38 95 ASN A O 1
ATOM 748 N N . LEU A 1 96 ? 9.559 -4.360 -1.755 1.00 90.00 96 LEU A N 1
ATOM 749 C CA . LEU A 1 96 ? 9.086 -5.083 -2.928 1.00 90.00 96 LEU A CA 1
ATOM 750 C C . LEU A 1 96 ? 10.248 -5.322 -3.889 1.00 90.00 96 LEU A C 1
ATOM 752 O O . LEU A 1 96 ? 11.014 -4.414 -4.211 1.00 90.00 96 LEU A O 1
ATOM 756 N N . SER A 1 97 ? 10.363 -6.559 -4.358 1.00 93.00 97 SER A N 1
ATOM 757 C CA . SER A 1 97 ? 11.312 -6.935 -5.404 1.00 93.00 97 SER A CA 1
ATOM 758 C C . SER A 1 97 ? 10.844 -6.474 -6.793 1.00 93.00 97 SER A C 1
ATOM 760 O O . SER A 1 97 ? 9.667 -6.175 -7.009 1.00 93.00 97 SER A O 1
ATOM 762 N N . GLY A 1 98 ? 11.764 -6.431 -7.761 1.00 91.12 98 GLY A N 1
ATOM 763 C CA . GLY A 1 98 ? 11.458 -6.046 -9.140 1.00 91.12 98 GLY A CA 1
ATOM 764 C C . GLY A 1 98 ? 11.490 -4.534 -9.367 1.00 91.12 98 GLY A C 1
ATOM 765 O O . GLY A 1 98 ? 12.461 -3.864 -9.013 1.00 91.12 98 GLY A O 1
ATOM 766 N N . VAL A 1 99 ? 10.462 -3.999 -10.029 1.00 89.56 99 VAL A N 1
ATOM 767 C CA . VAL A 1 99 ? 10.385 -2.571 -10.360 1.00 89.56 99 VAL A CA 1
ATOM 768 C C . VAL A 1 99 ? 9.943 -1.795 -9.127 1.00 89.56 99 VAL A C 1
ATOM 770 O O . VAL A 1 99 ? 8.827 -1.980 -8.656 1.00 89.56 99 VAL A O 1
ATOM 773 N N . ARG A 1 100 ? 10.773 -0.865 -8.648 1.00 86.81 100 ARG A N 1
ATOM 774 C CA . ARG A 1 100 ? 10.378 0.076 -7.593 1.00 86.81 100 ARG A CA 1
ATOM 775 C C . ARG A 1 100 ? 9.130 0.855 -8.048 1.00 86.81 100 ARG A C 1
ATOM 777 O O . ARG A 1 100 ? 9.230 1.581 -9.042 1.00 86.81 100 ARG A O 1
ATOM 784 N N . PRO A 1 101 ? 7.968 0.703 -7.382 1.00 84.25 101 PRO A N 1
ATOM 785 C CA . PRO A 1 101 ? 6.786 1.466 -7.744 1.00 84.25 101 PRO A CA 1
ATOM 786 C C . PRO A 1 101 ? 7.042 2.937 -7.442 1.00 84.25 101 PRO A C 1
ATOM 788 O O . PRO A 1 101 ? 7.674 3.278 -6.442 1.00 84.25 101 PRO A O 1
ATOM 791 N N . ILE A 1 102 ? 6.566 3.803 -8.329 1.00 76.50 102 ILE A N 1
ATOM 792 C CA . ILE A 1 102 ? 6.735 5.243 -8.180 1.00 76.50 102 ILE A CA 1
ATOM 793 C C . ILE A 1 102 ? 5.367 5.848 -7.977 1.00 76.50 102 ILE A C 1
ATOM 795 O O . ILE A 1 102 ? 4.495 5.745 -8.844 1.00 76.50 102 ILE A O 1
ATO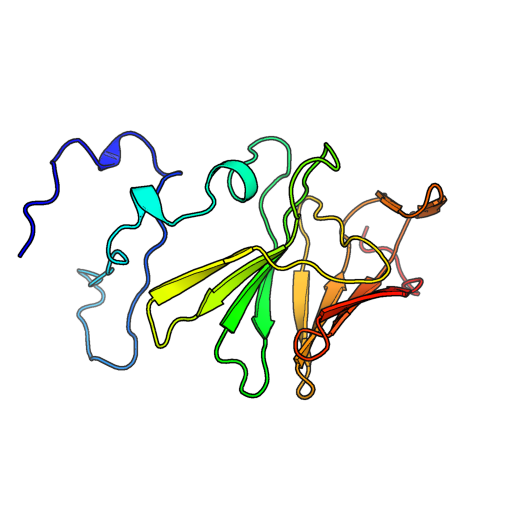M 799 N N . GLY A 1 103 ? 5.210 6.498 -6.828 1.00 62.91 103 GLY A N 1
ATOM 800 C CA . GLY A 1 103 ? 4.076 7.357 -6.610 1.00 62.91 103 GLY A CA 1
ATOM 801 C C . GLY A 1 103 ? 4.128 8.588 -7.520 1.00 62.91 103 GLY A C 1
ATOM 802 O O . GLY A 1 103 ? 5.197 9.147 -7.692 1.00 62.91 103 GLY A O 1
ATOM 803 N N . ARG A 1 104 ? 3.035 9.084 -8.089 1.00 65.94 104 ARG A N 1
ATOM 804 C CA . ARG A 1 104 ? 2.945 10.462 -8.622 1.00 65.94 104 ARG A CA 1
ATOM 805 C C . ARG A 1 104 ? 1.614 11.060 -8.168 1.00 65.94 104 ARG A C 1
ATOM 807 O O . ARG A 1 104 ? 0.718 10.331 -7.743 1.00 65.94 104 ARG A O 1
ATOM 814 N N . ASN A 1 105 ? 1.463 12.375 -8.283 1.00 60.88 105 ASN A N 1
ATOM 815 C CA . ASN A 1 105 ? 0.201 13.054 -8.001 1.00 60.88 105 ASN A CA 1
ATOM 816 C C . ASN A 1 105 ? -0.940 12.372 -8.795 1.00 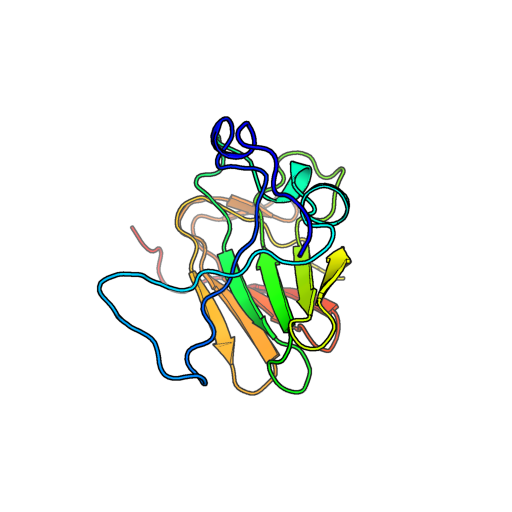60.88 105 ASN A C 1
ATOM 818 O O . ASN A 1 105 ? -0.749 11.987 -9.949 1.00 60.88 105 ASN A O 1
ATOM 822 N N . GLN A 1 106 ? -2.128 12.244 -8.191 1.00 66.12 106 GLN A N 1
ATOM 823 C CA . GLN A 1 106 ? -3.354 11.713 -8.825 1.00 66.12 106 GLN A CA 1
ATOM 824 C C . GLN A 1 106 ? -3.357 10.221 -9.209 1.00 66.12 106 GLN A C 1
ATOM 826 O O . GLN A 1 106 ? -4.136 9.790 -10.066 1.00 66.12 106 GLN A O 1
ATOM 831 N N . MET A 1 107 ? -2.537 9.402 -8.559 1.00 76.69 107 MET A N 1
ATOM 832 C CA . MET A 1 107 ? -2.609 7.956 -8.746 1.00 76.69 107 MET A CA 1
ATOM 833 C C . MET A 1 107 ? -3.916 7.346 -8.265 1.00 76.69 107 MET A C 1
ATOM 835 O O . MET A 1 107 ? -4.525 7.785 -7.289 1.00 76.69 107 MET A O 1
ATOM 839 N N . ARG A 1 108 ? -4.293 6.248 -8.920 1.00 83.88 108 ARG A N 1
ATOM 840 C CA . ARG A 1 108 ? -5.365 5.377 -8.448 1.00 83.88 108 ARG A CA 1
ATOM 841 C C . ARG A 1 108 ? -4.851 3.957 -8.339 1.00 83.88 108 ARG A C 1
ATOM 843 O O . ARG A 1 108 ? -4.366 3.398 -9.320 1.00 83.88 108 ARG A O 1
ATOM 850 N N . ALA A 1 109 ? -4.963 3.419 -7.133 1.00 89.62 109 ALA A N 1
ATOM 851 C CA . ALA A 1 109 ? -4.673 2.032 -6.834 1.00 89.62 109 ALA A CA 1
ATOM 852 C C . ALA A 1 109 ? -5.984 1.245 -6.765 1.00 89.62 109 ALA A C 1
ATOM 854 O O . ALA A 1 109 ? -6.943 1.685 -6.129 1.00 89.62 109 ALA A O 1
ATOM 855 N N . ILE A 1 110 ? -6.018 0.095 -7.430 1.00 92.19 110 ILE A N 1
ATOM 856 C CA . ILE A 1 110 ? -7.133 -0.853 -7.389 1.00 92.19 110 ILE A CA 1
ATOM 857 C C . ILE A 1 110 ? -6.551 -2.225 -7.081 1.00 92.19 110 ILE A C 1
ATOM 859 O O . ILE A 1 110 ? -5.601 -2.635 -7.743 1.00 92.19 110 ILE A O 1
ATOM 863 N N . THR A 1 111 ? -7.126 -2.936 -6.120 1.00 94.62 111 THR A N 1
ATOM 864 C CA . THR A 1 111 ? -6.717 -4.307 -5.794 1.00 94.62 111 THR A CA 1
ATOM 865 C C . THR A 1 111 ? -7.660 -5.305 -6.444 1.00 94.62 111 THR A C 1
ATOM 867 O O . THR A 1 111 ? -8.879 -5.144 -6.363 1.00 94.62 111 THR A O 1
ATOM 870 N N . ASP A 1 112 ? -7.109 -6.329 -7.095 1.00 93.50 112 ASP A N 1
ATOM 871 C CA . ASP A 1 112 ? -7.898 -7.463 -7.575 1.00 93.50 112 ASP A CA 1
ATOM 872 C C . ASP A 1 112 ? -8.137 -8.520 -6.483 1.00 93.50 112 ASP A C 1
ATOM 874 O O . ASP A 1 112 ? -7.612 -8.464 -5.371 1.00 93.50 112 ASP A O 1
ATOM 878 N N . ASN A 1 113 ? -8.909 -9.549 -6.823 1.00 91.75 113 ASN A N 1
ATOM 879 C CA . ASN A 1 113 ? -9.204 -10.650 -5.905 1.00 91.75 113 ASN A CA 1
ATOM 880 C C . ASN A 1 113 ? -7.987 -11.548 -5.599 1.00 91.75 113 ASN A C 1
ATOM 882 O O . ASN A 1 113 ? -8.094 -12.433 -4.756 1.00 91.75 113 ASN A O 1
ATOM 886 N N . ASN A 1 114 ? -6.850 -11.342 -6.270 1.00 92.75 114 ASN A N 1
ATOM 887 C CA . ASN A 1 114 ? -5.609 -12.090 -6.062 1.00 92.75 114 ASN A CA 1
ATOM 888 C C . ASN A 1 114 ? -4.577 -11.287 -5.252 1.00 92.75 114 ASN A C 1
ATOM 890 O O . ASN A 1 114 ? -3.400 -11.658 -5.229 1.00 92.75 114 ASN A O 1
ATOM 894 N N . GLY A 1 115 ? -4.983 -10.167 -4.644 1.00 93.00 115 GLY A N 1
ATOM 895 C CA . GLY A 1 115 ? -4.100 -9.305 -3.862 1.00 93.00 115 GLY A CA 1
ATOM 896 C C . GLY A 1 115 ? -3.090 -8.530 -4.713 1.00 93.00 115 GLY A C 1
ATOM 897 O O . GLY A 1 115 ? -2.043 -8.121 -4.204 1.00 93.00 115 GLY A O 1
ATOM 898 N N . LYS A 1 116 ? -3.347 -8.335 -6.011 1.00 95.75 116 LYS A N 1
ATOM 899 C CA . LYS A 1 116 ? -2.502 -7.500 -6.871 1.00 95.75 116 LYS A CA 1
ATOM 900 C C . LYS A 1 116 ? -3.042 -6.086 -6.914 1.00 95.75 116 LYS A C 1
ATOM 902 O O . LYS A 1 116 ? -4.191 -5.866 -7.287 1.00 95.75 116 LYS A O 1
ATOM 907 N N . ILE A 1 117 ? -2.186 -5.133 -6.570 1.00 94.75 117 ILE A N 1
ATOM 908 C CA . ILE A 1 117 ? -2.460 -3.707 -6.686 1.00 94.75 117 ILE A CA 1
ATOM 909 C C . ILE A 1 117 ? -2.065 -3.242 -8.084 1.00 94.75 117 ILE A C 1
ATOM 911 O O . ILE A 1 117 ? -0.911 -3.350 -8.494 1.00 94.75 117 ILE A O 1
ATOM 915 N N . TYR A 1 118 ? -3.033 -2.677 -8.788 1.00 92.81 118 TYR A N 1
ATOM 916 C CA . TYR A 1 118 ? -2.898 -2.012 -10.071 1.00 92.81 118 TYR A CA 1
ATOM 917 C C . TYR A 1 118 ? -2.809 -0.515 -9.819 1.00 92.81 118 TYR A C 1
ATOM 919 O O . TYR A 1 118 ? -3.798 0.118 -9.445 1.00 92.81 118 TYR A O 1
ATOM 927 N N . LEU A 1 119 ? -1.619 0.046 -9.997 1.00 89.50 119 LEU A N 1
ATOM 928 C CA . LEU A 1 119 ? -1.348 1.460 -9.785 1.00 89.50 119 LEU A CA 1
ATOM 929 C C . LEU A 1 119 ? -1.257 2.161 -11.137 1.00 89.50 119 LEU A C 1
ATOM 931 O O . LEU A 1 119 ? -0.260 2.044 -11.855 1.00 89.50 119 LEU A O 1
ATOM 935 N N . LEU A 1 120 ? -2.326 2.874 -11.483 1.00 84.56 120 LEU A N 1
ATOM 936 C CA . LEU A 1 120 ? -2.401 3.648 -12.714 1.00 84.56 120 LEU A CA 1
ATOM 937 C C . LEU A 1 120 ? -1.730 5.001 -12.487 1.00 84.56 120 LEU A C 1
ATOM 939 O O . LEU A 1 120 ? -2.156 5.777 -11.624 1.00 84.56 120 LEU A O 1
ATOM 943 N N . THR A 1 121 ? -0.695 5.284 -13.273 1.00 75.56 121 THR A N 1
ATOM 944 C CA . THR A 1 121 ? 0.054 6.539 -13.183 1.00 75.56 121 THR A CA 1
ATOM 945 C C . THR A 1 121 ? -0.717 7.667 -13.869 1.00 75.56 121 THR A C 1
ATOM 947 O O . THR A 1 121 ? -1.222 7.487 -14.976 1.00 75.56 121 THR A O 1
ATOM 950 N N . GLY A 1 122 ? -0.819 8.831 -13.223 1.00 70.00 122 GLY A N 1
ATOM 951 C CA . GLY A 1 122 ? -1.541 9.994 -13.762 1.00 70.00 122 GLY A CA 1
ATOM 952 C C . GLY A 1 122 ? -0.717 10.910 -14.676 1.00 70.00 122 GLY A C 1
ATOM 953 O O . GLY A 1 122 ? -1.296 11.735 -15.370 1.00 70.00 122 GLY A O 1
ATOM 954 N N . PHE A 1 123 ? 0.611 10.767 -14.680 1.00 74.44 123 PHE A N 1
ATOM 955 C CA . PHE A 1 123 ? 1.559 11.630 -15.391 1.00 74.44 123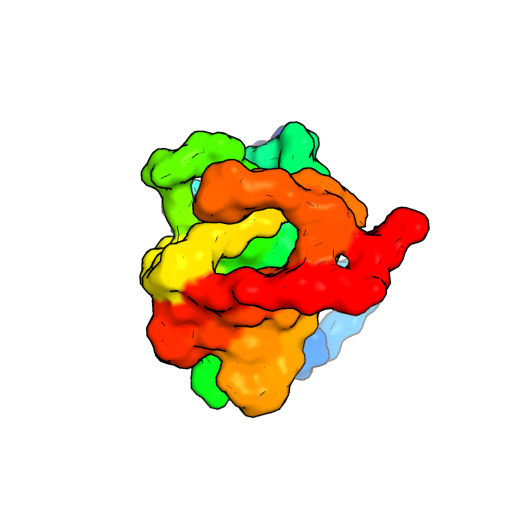 PHE A CA 1
ATOM 956 C C . PHE A 1 123 ? 2.750 10.821 -15.900 1.00 74.44 123 PHE A C 1
ATOM 958 O O . PHE A 1 123 ? 3.010 9.725 -15.393 1.00 74.44 123 PHE A O 1
ATOM 965 N N . ASP A 1 124 ? 3.509 11.411 -16.823 1.00 78.94 124 ASP A N 1
ATOM 966 C CA . ASP A 1 124 ? 4.794 10.897 -17.282 1.00 78.94 124 ASP A CA 1
ATOM 967 C C . ASP A 1 124 ? 5.739 10.604 -16.108 1.00 78.94 124 ASP A C 1
ATOM 969 O O . ASP A 1 124 ? 5.846 11.364 -15.136 1.00 78.94 124 ASP A O 1
ATOM 973 N N . PHE A 1 125 ? 6.464 9.495 -16.204 1.00 78.69 125 PHE A N 1
ATOM 974 C CA . PHE A 1 125 ? 7.388 9.070 -15.164 1.00 78.69 125 PHE A CA 1
ATOM 975 C C . PHE A 1 125 ? 8.578 8.307 -15.736 1.00 78.69 125 PHE A C 1
ATOM 977 O O . PHE A 1 125 ? 8.514 7.691 -16.799 1.00 78.69 125 PHE A O 1
ATOM 984 N N . THR A 1 126 ? 9.678 8.326 -14.992 1.00 80.31 126 THR A N 1
ATOM 985 C CA . THR A 1 126 ? 10.886 7.569 -15.312 1.00 80.31 126 THR A CA 1
ATOM 986 C C . THR A 1 126 ? 10.958 6.369 -14.386 1.00 80.31 126 THR A C 1
ATOM 988 O O . THR A 1 126 ? 11.025 6.545 -13.174 1.00 80.31 126 THR A O 1
ATOM 991 N N . ALA A 1 127 ? 10.969 5.156 -14.932 1.00 81.06 127 ALA A N 1
ATOM 992 C CA . ALA A 1 127 ? 11.226 3.941 -14.159 1.00 81.06 127 ALA A CA 1
ATOM 993 C C . ALA A 1 127 ? 12.257 3.082 -14.889 1.00 81.06 127 ALA A C 1
ATOM 995 O O . ALA A 1 127 ? 12.179 2.937 -16.108 1.00 81.06 127 ALA A O 1
ATOM 996 N N . GLN A 1 128 ? 13.223 2.521 -14.156 1.00 82.88 128 GLN A N 1
ATOM 997 C CA . GLN A 1 128 ? 14.340 1.768 -14.750 1.00 82.88 128 GLN A CA 1
ATOM 998 C C . GLN A 1 128 ? 15.023 2.545 -15.891 1.00 82.88 128 GLN A C 1
ATOM 1000 O O . GLN A 1 128 ? 15.230 2.005 -16.969 1.00 82.88 128 GLN A O 1
ATOM 1005 N N . GLU A 1 129 ? 15.276 3.841 -15.674 1.00 84.31 129 GLU A N 1
ATOM 1006 C CA . GLU A 1 129 ? 15.932 4.739 -16.645 1.00 84.31 129 GLU A CA 1
ATOM 1007 C C . GLU A 1 129 ? 15.158 4.971 -17.960 1.00 84.31 129 GLU A C 1
ATOM 1009 O O . GLU A 1 129 ? 15.652 5.630 -18.870 1.00 84.31 129 GLU A O 1
ATOM 1014 N N . VAL A 1 130 ? 13.908 4.505 -18.048 1.00 84.88 130 VAL A N 1
ATOM 1015 C CA . VAL A 1 130 ? 13.035 4.701 -19.211 1.00 84.88 130 VAL A CA 1
ATOM 1016 C C . VAL A 1 130 ? 11.924 5.689 -18.872 1.00 84.88 130 VAL A C 1
ATOM 1018 O O . VAL A 1 130 ? 11.146 5.465 -17.937 1.00 84.88 130 VAL A O 1
ATOM 1021 N N . ASN A 1 131 ? 11.831 6.763 -19.660 1.00 85.56 131 ASN A N 1
ATOM 1022 C CA . ASN A 1 131 ? 10.722 7.714 -19.616 1.00 85.56 131 ASN A CA 1
ATOM 1023 C C . ASN A 1 131 ? 9.484 7.101 -20.269 1.00 85.56 131 ASN A C 1
ATOM 1025 O O . ASN A 1 131 ? 9.543 6.626 -21.402 1.00 85.56 131 ASN A O 1
ATOM 1029 N N . ARG A 1 132 ? 8.363 7.126 -19.555 1.00 82.25 132 ARG A N 1
ATOM 1030 C CA . ARG A 1 132 ? 7.078 6.601 -20.006 1.00 82.25 132 ARG A CA 1
ATOM 1031 C C . ARG A 1 132 ? 6.022 7.682 -19.884 1.00 82.25 132 ARG A C 1
ATOM 1033 O O . ARG A 1 132 ? 5.904 8.292 -18.826 1.00 82.25 132 ARG A O 1
ATOM 1040 N N . ALA A 1 133 ? 5.249 7.872 -20.950 1.00 80.12 133 ALA A N 1
ATOM 1041 C CA . ALA A 1 133 ? 4.098 8.776 -20.954 1.00 80.12 133 ALA A CA 1
ATOM 1042 C C . ALA A 1 133 ? 2.854 8.149 -20.299 1.00 80.12 133 ALA A C 1
ATOM 1044 O O . ALA A 1 133 ? 1.895 8.822 -19.930 1.00 80.12 133 ALA A O 1
ATOM 1045 N N . ASN A 1 134 ? 2.851 6.823 -20.180 1.00 76.94 134 ASN A N 1
ATOM 1046 C CA . ASN A 1 134 ? 1.797 6.048 -19.558 1.00 76.94 134 ASN A CA 1
ATOM 1047 C C . ASN A 1 134 ? 2.372 4.742 -19.005 1.00 76.94 134 ASN A C 1
ATOM 1049 O O . ASN A 1 134 ? 3.420 4.255 -19.427 1.00 76.94 134 ASN A O 1
ATOM 1053 N N . GLY A 1 135 ? 1.692 4.169 -18.025 1.00 81.06 135 GLY A N 1
ATOM 1054 C CA . GLY A 1 135 ? 2.131 2.915 -17.452 1.00 81.06 135 GLY A CA 1
ATOM 1055 C C . GLY A 1 135 ? 1.243 2.453 -16.319 1.00 81.06 135 GLY A C 1
ATOM 1056 O O . GLY A 1 135 ? 0.412 3.185 -15.777 1.00 81.06 135 GLY A O 1
ATOM 1057 N N . LEU A 1 136 ? 1.426 1.186 -15.997 1.00 88.38 136 LEU A N 1
ATOM 1058 C CA . LEU A 1 136 ? 0.693 0.492 -14.966 1.00 88.38 136 LEU A CA 1
ATOM 1059 C C . LEU A 1 136 ? 1.694 -0.310 -14.146 1.00 88.38 136 LEU A C 1
ATOM 1061 O O . LEU A 1 136 ? 2.298 -1.257 -14.660 1.00 88.38 136 LEU A O 1
ATOM 1065 N N . PHE A 1 137 ? 1.862 0.052 -12.874 1.00 90.81 137 PHE A N 1
ATOM 1066 C CA . PHE A 1 137 ? 2.535 -0.851 -11.947 1.00 90.81 137 PHE A CA 1
ATOM 1067 C C . PHE A 1 137 ? 1.540 -1.910 -11.492 1.00 90.81 137 PHE A C 1
ATOM 1069 O O . PHE A 1 137 ? 0.387 -1.609 -11.179 1.00 90.81 137 PHE A O 1
ATOM 1076 N N . ILE A 1 138 ? 1.998 -3.154 -11.464 1.00 94.50 138 ILE A N 1
ATOM 1077 C CA . ILE A 1 138 ? 1.255 -4.283 -10.918 1.00 94.50 138 ILE A CA 1
ATOM 1078 C C . ILE A 1 138 ? 2.097 -4.828 -9.778 1.00 94.50 138 ILE A C 1
ATOM 1080 O O . ILE A 1 138 ? 3.163 -5.394 -10.017 1.00 94.50 138 ILE A O 1
ATOM 1084 N N . CYS A 1 139 ? 1.627 -4.621 -8.556 1.00 95.00 139 CYS A N 1
ATOM 1085 C CA . CYS A 1 139 ? 2.319 -5.007 -7.339 1.00 95.00 139 CYS A CA 1
ATOM 1086 C C . CYS A 1 139 ? 1.591 -6.167 -6.667 1.00 95.00 139 CYS A C 1
ATOM 1088 O O . CYS A 1 139 ? 0.443 -6.038 -6.249 1.00 95.00 139 CYS A O 1
ATOM 1090 N N . ASP A 1 140 ? 2.256 -7.310 -6.579 1.00 96.31 140 ASP A N 1
ATOM 1091 C CA . ASP A 1 140 ? 1.785 -8.487 -5.866 1.00 96.31 140 ASP A CA 1
ATOM 1092 C C . ASP A 1 140 ? 2.043 -8.307 -4.367 1.00 96.31 140 ASP A C 1
ATOM 1094 O O . ASP A 1 140 ? 3.186 -8.372 -3.912 1.00 96.31 140 ASP A O 1
ATOM 1098 N N . THR A 1 141 ? 0.982 -8.058 -3.598 1.00 95.50 141 THR A N 1
ATOM 1099 C CA . THR A 1 141 ? 1.095 -7.802 -2.153 1.00 95.50 141 THR A CA 1
ATOM 1100 C C . THR A 1 141 ? 1.313 -9.064 -1.322 1.00 95.50 141 THR A C 1
ATOM 1102 O O . THR A 1 141 ? 1.664 -8.963 -0.151 1.00 95.50 141 THR A O 1
ATOM 1105 N N . ILE A 1 142 ? 1.135 -10.248 -1.916 1.00 95.00 142 ILE A N 1
ATOM 1106 C CA . ILE A 1 142 ? 1.361 -11.538 -1.255 1.00 95.00 142 ILE A CA 1
ATOM 1107 C C . ILE A 1 142 ? 2.816 -11.964 -1.455 1.00 95.00 142 ILE A C 1
ATOM 1109 O O . ILE A 1 142 ? 3.495 -12.337 -0.504 1.00 95.00 142 ILE A O 1
ATOM 1113 N N . ASN A 1 143 ? 3.310 -11.868 -2.692 1.00 96.19 143 ASN A N 1
ATOM 1114 C CA . ASN A 1 143 ? 4.679 -12.248 -3.049 1.00 96.19 143 ASN A CA 1
ATOM 1115 C C . ASN A 1 143 ? 5.687 -11.089 -2.949 1.00 96.19 143 ASN A C 1
ATOM 1117 O O . ASN A 1 143 ? 6.860 -11.279 -3.266 1.00 96.19 143 ASN A O 1
ATOM 1121 N N . LEU A 1 144 ? 5.232 -9.895 -2.557 1.00 94.44 144 LEU A N 1
ATOM 1122 C CA . LEU A 1 144 ? 6.032 -8.677 -2.386 1.00 94.44 144 LEU A CA 1
ATOM 1123 C C . LEU A 1 144 ? 6.941 -8.387 -3.592 1.00 94.44 144 LEU A C 1
ATOM 1125 O O . LEU A 1 144 ? 8.163 -8.248 -3.484 1.00 94.44 144 LEU A O 1
ATOM 1129 N N . ASN A 1 145 ? 6.334 -8.295 -4.773 1.00 95.75 145 ASN A N 1
ATOM 1130 C CA . ASN A 1 145 ? 7.022 -7.897 -6.000 1.00 95.75 145 ASN A CA 1
ATOM 1131 C C . ASN A 1 145 ? 6.197 -6.886 -6.796 1.00 95.75 145 ASN A C 1
ATOM 1133 O O . ASN A 1 145 ? 4.980 -6.824 -6.649 1.00 95.75 145 ASN A O 1
ATOM 1137 N N . CYS A 1 146 ? 6.855 -6.109 -7.648 1.00 94.19 146 CYS A N 1
ATOM 1138 C CA . CYS A 1 146 ? 6.197 -5.219 -8.594 1.00 94.19 146 CYS A CA 1
ATOM 1139 C C . CYS A 1 146 ? 6.795 -5.375 -9.990 1.00 94.19 146 CYS A C 1
ATOM 1141 O O . CYS A 1 146 ? 8.007 -5.513 -10.177 1.00 94.19 146 CYS A O 1
ATOM 1143 N N . VAL A 1 147 ? 5.928 -5.265 -10.990 1.00 94.31 147 VAL A N 1
ATOM 1144 C CA . VAL A 1 147 ? 6.302 -5.152 -12.399 1.00 94.31 147 VAL A CA 1
ATOM 1145 C C . VAL A 1 147 ? 5.655 -3.922 -13.011 1.00 94.31 147 VAL A C 1
ATOM 1147 O O . VAL A 1 147 ? 4.667 -3.401 -12.497 1.00 94.31 147 VAL A O 1
ATOM 1150 N N . ILE A 1 148 ? 6.201 -3.477 -14.136 1.00 90.69 148 ILE A N 1
ATOM 1151 C CA . ILE A 1 148 ? 5.642 -2.394 -14.934 1.00 90.69 148 ILE A CA 1
ATOM 1152 C C . ILE A 1 148 ? 5.143 -2.940 -16.265 1.00 90.69 148 ILE A C 1
ATOM 1154 O O . ILE A 1 148 ? 5.803 -3.774 -16.887 1.00 90.69 148 ILE A O 1
ATOM 1158 N N . LYS A 1 149 ? 3.972 -2.475 -16.691 1.00 88.94 149 LYS A N 1
ATOM 1159 C CA . LYS A 1 149 ? 3.423 -2.730 -18.021 1.00 88.94 149 LYS A CA 1
ATOM 1160 C C . LYS A 1 149 ? 3.032 -1.418 -18.681 1.00 88.94 149 LYS A C 1
ATOM 1162 O O . LYS A 1 149 ? 2.645 -0.470 -17.996 1.00 88.94 149 LYS A O 1
ATOM 1167 N N . ASP A 1 150 ? 3.094 -1.396 -20.004 1.00 81.00 150 ASP A N 1
ATOM 1168 C CA . ASP A 1 150 ? 2.567 -0.280 -20.779 1.00 81.00 150 ASP A CA 1
ATOM 1169 C C . ASP A 1 150 ? 1.042 -0.246 -20.637 1.00 81.00 150 ASP A C 1
ATOM 1171 O O . ASP A 1 150 ? 0.369 -1.283 -20.659 1.00 81.00 150 ASP A O 1
ATOM 1175 N N . ALA A 1 151 ? 0.493 0.953 -20.456 1.00 72.88 151 ALA A N 1
ATOM 1176 C CA . ALA A 1 151 ? -0.947 1.159 -20.445 1.00 72.88 151 ALA A CA 1
ATOM 1177 C C . ALA A 1 151 ? -1.393 1.577 -21.857 1.00 72.88 151 ALA A C 1
ATOM 1179 O O . ALA A 1 151 ? -0.763 2.448 -22.452 1.00 72.88 151 ALA A O 1
ATOM 1180 N N . PRO A 1 152 ? -2.477 1.008 -22.413 1.00 66.88 152 PRO A N 1
ATOM 1181 C CA . PRO A 1 152 ? -2.883 1.285 -23.792 1.00 66.88 152 PRO A CA 1
ATOM 1182 C C . PRO A 1 152 ? -3.369 2.727 -24.020 1.00 66.88 152 PRO A C 1
ATOM 1184 O O . PRO A 1 152 ? -3.446 3.161 -25.164 1.00 66.88 152 PRO A O 1
ATOM 1187 N N . LEU A 1 153 ? -3.697 3.475 -22.959 1.00 61.66 153 LEU A N 1
ATOM 1188 C CA . LEU A 1 153 ? -4.157 4.863 -23.030 1.00 61.66 153 LEU A CA 1
ATOM 1189 C C . LEU A 1 153 ? -3.510 5.695 -21.917 1.00 61.66 153 LEU A C 1
ATOM 1191 O O . LEU A 1 153 ? -3.419 5.243 -20.773 1.00 61.66 153 LEU A O 1
ATOM 1195 N N . SER A 1 154 ? -3.069 6.907 -22.264 1.00 60.81 154 SER A N 1
ATOM 1196 C CA . SER A 1 154 ? -2.735 7.937 -21.274 1.00 60.81 154 SER A CA 1
ATOM 1197 C C . SER A 1 154 ? -4.024 8.530 -20.690 1.00 60.81 154 SER A C 1
ATOM 1199 O O . SER A 1 154 ? -5.075 8.483 -21.326 1.00 60.81 154 SER A O 1
ATOM 1201 N N . ARG A 1 155 ? -3.962 9.022 -19.449 1.00 58.88 155 ARG A N 1
ATOM 1202 C CA . ARG A 1 155 ? -5.125 9.521 -18.693 1.00 58.88 155 ARG A CA 1
ATOM 1203 C C . ARG A 1 155 ? -5.432 11.007 -18.927 1.00 58.88 155 ARG A C 1
ATOM 1205 O O . ARG A 1 155 ? -6.371 11.504 -18.305 1.00 58.88 155 ARG A O 1
ATOM 1212 N N . LEU A 1 156 ? -4.638 11.677 -19.765 1.00 52.62 156 LEU A N 1
ATOM 1213 C CA . LEU A 1 156 ? -4.810 13.079 -20.154 1.00 52.62 156 LEU A CA 1
ATOM 1214 C C . LEU A 1 156 ? -5.731 13.206 -21.369 1.00 52.62 156 LEU A C 1
ATOM 1216 O O . LEU A 1 156 ? -5.493 12.479 -22.359 1.00 52.62 156 LEU A O 1
#

pLDDT: mean 79.91, std 14.93, range [36.25, 96.31]

Solvent-accessible surface area (backbone atoms only — not comparable to full-atom values): 9312 Å² total; per-residue (Å²): 132,82,82,77,60,90,70,71,78,80,53,84,78,62,66,62,70,49,70,69,82,90,50,93,76,53,87,92,58,71,76,69,39,74,51,83,64,32,80,78,57,54,66,45,86,65,63,65,49,87,90,32,63,49,60,28,60,34,52,16,32,95,78,53,59,26,41,36,36,37,15,43,62,89,58,89,83,63,67,34,31,35,32,37,32,71,89,78,71,44,65,44,84,44,81,55,42,78,46,77,70,75,31,48,43,73,42,48,46,45,52,51,98,82,17,33,33,39,37,40,52,54,56,66,48,72,56,95,92,41,80,33,72,39,33,31,37,43,29,33,50,71,78,36,30,25,44,78,43,83,41,98,61,61,83,121

Nearest PDB structures (foldseek):
  8glv-assembly1_Eb  TM=5.816E-01  e=1.608E-02  Chlamydomonas reinhardtii
  2cn3-assembly2_B  TM=5.562E-01  e=1.309E+00  Acetivibrio thermocellus
  4a2l-assembly2_D  TM=5.515E-01  e=2.032E+00  Bacteroides thetaiotaomicron VPI-5482
  7drq-assembly2_B  TM=4.142E-01  e=8.036E+00  Catenovulum maritimum

Mean predicted aligned error: 7.97 Å

Foldseek 3Di:
DDPDDPPPPPDPQQFDWDQDPVDDDDPVDGPIDTFPPSNPQPPSVLQDDPVAQGWEWAFFDPQSQKIKTAEADVDPPAQRIWIARPVVGHIDRADAPDWRDHRHRPWYWDADPQRWTWIWDQAWDATPNDIDRTWIWIARRHNRYIDIDGDPDHPD

Radius of gyration: 17.05 Å; Cα contacts (8 Å, |Δi|>4): 309; chains: 1; bounding box: 41×35×52 Å

InterPro domains:
  IPR015915 Kelch-type beta-propeller [G3DSA:2.120.10.80] (13-150)
  IPR015915 Kelch-type beta-propeller [SSF117281] (25-124)